Protein AF-A0A1K1SMQ4-F1 (afdb_monomer_lite)

Organism: NCBI:txid546364

Radius of gyration: 19.81 Å; chains: 1; bounding box: 35×38×70 Å

Structure (mmCIF, N/CA/C/O backbone):
data_AF-A0A1K1SMQ4-F1
#
_entry.id   AF-A0A1K1SMQ4-F1
#
loop_
_atom_site.group_PDB
_atom_site.id
_atom_site.type_symbol
_atom_site.label_atom_id
_atom_site.label_alt_id
_atom_site.label_comp_id
_atom_site.label_asym_id
_atom_site.label_entity_id
_atom_site.label_seq_id
_atom_site.pdbx_PDB_ins_code
_atom_site.Cartn_x
_atom_site.Cartn_y
_atom_site.Cartn_z
_atom_site.occupancy
_atom_site.B_iso_or_equiv
_atom_site.auth_seq_id
_atom_site.auth_comp_id
_atom_site.auth_asym_id
_atom_site.auth_atom_id
_atom_site.pdbx_PDB_model_num
ATOM 1 N N . MET A 1 1 ? 5.746 -5.784 -29.919 1.00 40.94 1 MET A N 1
ATOM 2 C CA . MET A 1 1 ? 4.750 -6.480 -29.081 1.00 40.94 1 MET A CA 1
ATOM 3 C C . MET A 1 1 ? 4.800 -5.809 -27.726 1.00 40.94 1 MET A C 1
ATOM 5 O O . MET A 1 1 ? 5.782 -5.986 -27.022 1.00 40.94 1 MET A O 1
ATOM 9 N N . THR A 1 2 ? 3.840 -4.938 -27.430 1.00 46.47 2 THR A N 1
ATOM 10 C CA . THR A 1 2 ? 3.770 -4.229 -26.148 1.00 46.47 2 THR A CA 1
ATOM 11 C C . THR A 1 2 ? 3.179 -5.205 -25.141 1.00 46.47 2 THR A C 1
ATOM 13 O O . THR A 1 2 ? 1.993 -5.513 -25.210 1.00 46.47 2 THR A O 1
ATOM 16 N N . THR A 1 3 ? 4.010 -5.793 -24.288 1.00 54.12 3 THR A N 1
ATOM 17 C CA . THR A 1 3 ? 3.539 -6.685 -23.226 1.00 54.12 3 THR A CA 1
ATOM 18 C C . THR A 1 3 ? 2.800 -5.820 -22.210 1.00 54.12 3 THR A C 1
ATOM 20 O O . THR A 1 3 ? 3.426 -5.047 -21.488 1.00 54.12 3 THR A O 1
ATOM 23 N N . SER A 1 4 ? 1.468 -5.875 -22.198 1.00 63.91 4 SER A N 1
ATOM 24 C CA . SER A 1 4 ? 0.671 -5.228 -21.156 1.00 63.91 4 SER A CA 1
ATOM 25 C C . SER A 1 4 ? 1.068 -5.824 -19.810 1.00 63.91 4 SER A C 1
ATOM 27 O O . SER A 1 4 ? 0.942 -7.029 -19.607 1.00 63.91 4 SER A O 1
ATOM 29 N N . VAL A 1 5 ? 1.595 -4.995 -18.912 1.00 69.25 5 VAL A N 1
ATOM 30 C CA . VAL A 1 5 ? 1.907 -5.422 -17.549 1.00 69.25 5 VAL A CA 1
ATOM 31 C C . VAL A 1 5 ? 0.608 -5.415 -16.752 1.00 69.25 5 VAL A C 1
ATOM 33 O O . VAL A 1 5 ? 0.008 -4.360 -16.552 1.00 69.25 5 VAL A O 1
ATOM 36 N N . GLU A 1 6 ? 0.153 -6.589 -16.324 1.00 81.56 6 GLU A N 1
ATOM 37 C CA . GLU A 1 6 ? -1.031 -6.712 -15.474 1.00 81.56 6 GLU A CA 1
ATOM 38 C C . GLU A 1 6 ? -0.664 -6.430 -14.013 1.00 81.56 6 GLU A C 1
ATOM 40 O O . GLU A 1 6 ? 0.348 -6.923 -13.518 1.00 81.56 6 GLU A O 1
ATOM 45 N N . LEU A 1 7 ? -1.475 -5.636 -13.310 1.00 82.50 7 LEU A N 1
ATOM 46 C CA . LEU A 1 7 ? -1.303 -5.362 -11.880 1.00 82.50 7 LEU A CA 1
ATOM 47 C C . LEU A 1 7 ? -2.121 -6.340 -11.034 1.00 82.50 7 LEU A C 1
ATOM 49 O O . LEU A 1 7 ? -3.179 -6.821 -11.442 1.00 82.50 7 LEU A O 1
ATOM 53 N N . CYS A 1 8 ? -1.654 -6.601 -9.818 1.00 84.38 8 CYS A N 1
ATOM 54 C CA . CYS A 1 8 ? -2.377 -7.403 -8.850 1.00 84.38 8 CYS A CA 1
ATOM 55 C C . CYS A 1 8 ? -3.615 -6.647 -8.351 1.00 84.38 8 CYS A C 1
ATOM 57 O O . CYS A 1 8 ? -3.523 -5.717 -7.562 1.00 84.38 8 CYS A O 1
ATOM 59 N N . SER A 1 9 ? -4.806 -7.086 -8.751 1.00 86.06 9 SER A N 1
ATOM 60 C CA . SER A 1 9 ? -6.093 -6.474 -8.376 1.00 86.06 9 SER A CA 1
ATOM 61 C C . SER A 1 9 ? -6.536 -6.748 -6.928 1.00 86.06 9 SER A C 1
ATOM 63 O O . SER A 1 9 ? -7.712 -6.621 -6.579 1.00 86.06 9 SER A O 1
ATOM 65 N N . ARG A 1 10 ? -5.618 -7.168 -6.049 1.00 91.75 10 ARG A N 1
ATOM 66 C CA . ARG A 1 10 ? -5.931 -7.468 -4.648 1.00 91.75 10 ARG A CA 1
ATOM 67 C C . ARG A 1 10 ? -6.090 -6.186 -3.845 1.00 91.75 10 ARG A C 1
ATOM 69 O O . ARG A 1 10 ? -5.209 -5.333 -3.824 1.00 91.75 10 ARG A O 1
ATOM 76 N N . GLN A 1 11 ? -7.198 -6.117 -3.117 1.00 93.62 11 GLN A N 1
ATOM 77 C CA . GLN A 1 11 ? -7.540 -5.008 -2.236 1.00 93.62 11 GLN A CA 1
ATOM 78 C C . GLN A 1 11 ? -7.385 -5.381 -0.766 1.00 93.62 11 GLN A C 1
ATOM 80 O O . GLN A 1 11 ? -7.578 -6.534 -0.366 1.00 93.62 11 GLN A O 1
ATOM 85 N N . VAL A 1 12 ? -7.102 -4.370 0.050 1.00 94.00 12 VAL A N 1
ATOM 86 C CA . VAL A 1 12 ? -7.130 -4.465 1.504 1.00 94.00 12 VAL A CA 1
ATOM 87 C C . VAL A 1 12 ? -7.956 -3.330 2.096 1.00 94.00 12 VAL A C 1
ATOM 89 O O . VAL A 1 12 ? -7.766 -2.158 1.777 1.00 94.00 12 VAL A O 1
ATOM 92 N N . VAL A 1 13 ? -8.884 -3.694 2.982 1.00 95.12 13 VAL A N 1
ATOM 93 C CA . VAL A 1 13 ? -9.668 -2.731 3.760 1.00 95.12 13 VAL A CA 1
ATOM 94 C C . VAL A 1 13 ? -8.926 -2.416 5.053 1.00 95.12 13 VAL A C 1
ATOM 96 O O . VAL A 1 13 ? -8.540 -3.325 5.802 1.00 95.12 13 VAL A O 1
ATOM 99 N N . LEU A 1 14 ? -8.744 -1.124 5.308 1.00 93.50 14 LEU A N 1
ATOM 100 C CA . LEU A 1 14 ? -8.160 -0.603 6.533 1.00 93.50 14 LEU A CA 1
ATOM 101 C C . LEU A 1 14 ? -9.218 -0.470 7.625 1.00 93.50 14 LEU A C 1
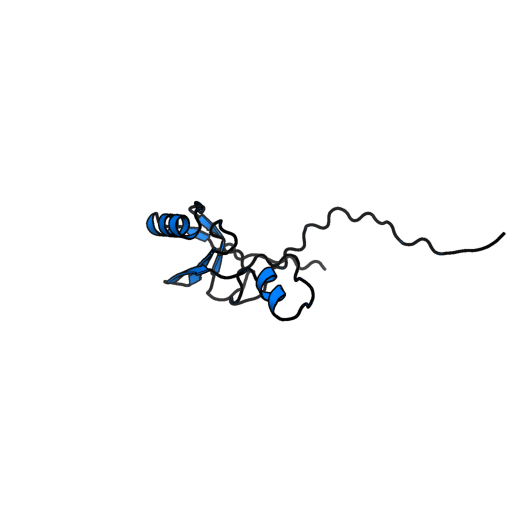ATOM 103 O O . LEU A 1 14 ? -10.240 0.201 7.458 1.00 93.50 14 LEU A O 1
ATOM 107 N N . SER A 1 15 ? -8.914 -1.020 8.793 1.00 92.94 15 SER A N 1
ATOM 108 C CA . SER A 1 15 ? -9.602 -0.675 10.034 1.00 92.94 15 SER A CA 1
ATOM 109 C C . SER A 1 15 ? -9.371 0.793 10.417 1.00 92.94 15 SER A C 1
ATOM 111 O O . SER A 1 15 ? -8.423 1.441 9.967 1.00 92.94 15 SER A O 1
ATOM 113 N N . ASP A 1 16 ? -10.204 1.322 11.317 1.00 93.88 16 ASP A N 1
ATOM 114 C CA . ASP A 1 16 ? -10.010 2.661 11.897 1.00 93.88 16 ASP A CA 1
ATOM 115 C C . ASP A 1 16 ? -8.660 2.824 12.583 1.00 93.88 16 ASP A C 1
ATOM 117 O O . ASP A 1 16 ? -8.026 3.874 12.475 1.00 93.88 16 ASP A O 1
ATOM 121 N N . ARG A 1 17 ? -8.184 1.762 13.237 1.00 92.00 17 ARG A N 1
ATOM 122 C CA . ARG A 1 17 ? -6.879 1.763 13.889 1.00 92.00 17 ARG A CA 1
ATOM 123 C C . ARG A 1 17 ? -5.741 1.865 12.875 1.00 92.00 17 ARG A C 1
ATOM 125 O O . ARG A 1 17 ? -4.814 2.636 13.100 1.00 92.00 17 ARG A O 1
ATOM 132 N N . GLU A 1 18 ? -5.805 1.118 11.775 1.00 92.19 18 GLU A N 1
ATOM 133 C CA . GLU A 1 18 ? -4.784 1.160 10.718 1.00 92.19 18 GLU A CA 1
ATOM 134 C C . GLU A 1 18 ? -4.777 2.516 10.004 1.00 92.19 18 GLU A C 1
ATOM 136 O O . GLU A 1 18 ? -3.722 3.133 9.870 1.00 92.19 18 GLU A O 1
ATOM 141 N N . ALA A 1 19 ? -5.951 3.026 9.622 1.00 91.75 19 ALA A N 1
ATOM 142 C CA . ALA A 1 19 ? -6.072 4.344 9.000 1.00 91.75 19 ALA A CA 1
ATOM 143 C C . ALA A 1 19 ? -5.579 5.467 9.934 1.00 91.75 19 ALA A C 1
ATOM 145 O O . ALA A 1 19 ? -4.899 6.397 9.495 1.00 91.75 19 ALA A O 1
ATOM 146 N N . GLY A 1 20 ? -5.878 5.366 11.234 1.00 91.44 20 GLY A N 1
ATOM 147 C CA . GLY A 1 20 ? -5.380 6.284 12.256 1.00 91.44 20 GLY A CA 1
ATOM 148 C C . GLY A 1 20 ? -3.859 6.224 12.423 1.00 91.44 20 GLY A C 1
ATOM 149 O O . GLY A 1 20 ? -3.213 7.269 12.483 1.00 91.44 20 GLY A O 1
ATOM 150 N N . ALA A 1 21 ? -3.275 5.022 12.436 1.00 89.81 21 ALA A N 1
ATOM 151 C CA . ALA A 1 21 ? -1.826 4.836 12.515 1.00 89.81 21 ALA A CA 1
ATOM 152 C C . ALA A 1 21 ? -1.106 5.430 11.295 1.00 89.81 21 ALA A C 1
ATOM 154 O O . ALA A 1 21 ? -0.125 6.156 11.452 1.00 89.81 21 ALA A O 1
ATOM 155 N N . ILE A 1 22 ? -1.635 5.194 10.091 1.00 89.69 22 ILE A N 1
ATOM 156 C CA . ILE A 1 22 ? -1.112 5.785 8.855 1.00 89.69 22 ILE A CA 1
ATOM 157 C C . ILE A 1 22 ? -1.161 7.310 8.919 1.00 89.69 22 ILE A C 1
ATOM 159 O O . ILE A 1 22 ? -0.164 7.961 8.608 1.00 89.69 22 ILE A O 1
ATOM 163 N N . ARG A 1 23 ? -2.285 7.892 9.354 1.00 90.19 23 ARG A N 1
ATOM 164 C CA . ARG A 1 23 ? -2.400 9.347 9.507 1.00 90.19 23 ARG A CA 1
ATOM 165 C C . ARG A 1 23 ? -1.385 9.898 10.500 1.00 90.19 23 ARG A C 1
ATOM 167 O O . ARG A 1 23 ? -0.777 10.926 10.222 1.00 90.19 23 ARG A O 1
ATOM 174 N N . GLY A 1 24 ? -1.189 9.215 11.626 1.00 89.00 24 GLY A N 1
ATOM 175 C CA . GLY A 1 24 ? -0.215 9.613 12.640 1.00 89.00 24 GLY A CA 1
ATOM 176 C C . GLY A 1 24 ? 1.229 9.598 12.132 1.00 89.00 24 GLY A C 1
ATOM 177 O O . GLY A 1 24 ? 2.004 10.471 12.503 1.00 89.00 24 GLY A O 1
ATOM 178 N N . LEU A 1 25 ? 1.583 8.642 11.268 1.00 86.75 25 LEU A N 1
ATOM 179 C CA . LEU A 1 25 ? 2.951 8.474 10.761 1.00 86.75 25 LEU A CA 1
ATOM 180 C C . LEU A 1 25 ? 3.251 9.297 9.503 1.00 86.75 25 LEU A C 1
ATOM 182 O O . LEU A 1 25 ? 4.351 9.823 9.360 1.00 86.75 25 LEU A O 1
ATOM 186 N N . SER A 1 26 ? 2.288 9.406 8.588 1.00 83.94 26 SER A N 1
ATOM 187 C CA . SER A 1 26 ? 2.464 10.091 7.300 1.00 83.94 26 SER A CA 1
ATOM 188 C C . SER A 1 26 ? 1.991 11.547 7.305 1.00 83.94 26 SER A C 1
ATOM 190 O O . SER A 1 26 ? 2.247 12.279 6.352 1.00 83.94 26 SER A O 1
ATOM 192 N N . GLY A 1 27 ? 1.238 11.966 8.327 1.00 84.75 27 GLY A N 1
ATOM 193 C CA . GLY A 1 27 ? 0.553 13.261 8.355 1.00 84.75 27 GLY A CA 1
ATOM 194 C C . GLY A 1 27 ? -0.610 13.375 7.362 1.00 84.75 27 GLY A C 1
ATOM 195 O O . GLY A 1 27 ? -1.257 14.420 7.299 1.00 84.75 27 GLY A O 1
ATOM 196 N N . ARG A 1 28 ? -0.908 12.317 6.593 1.00 82.38 28 ARG A N 1
ATOM 197 C CA . ARG A 1 28 ? -1.955 12.291 5.565 1.00 82.38 28 ARG A CA 1
ATOM 198 C C . ARG A 1 28 ? -2.959 11.182 5.836 1.00 82.38 28 ARG A C 1
ATOM 200 O O . ARG A 1 28 ? -2.632 10.118 6.351 1.00 82.38 28 ARG A O 1
ATOM 207 N N . ALA A 1 29 ? -4.219 11.437 5.505 1.00 84.25 29 ALA A N 1
ATOM 208 C CA . ALA A 1 29 ? -5.214 10.376 5.511 1.00 84.25 29 ALA A CA 1
ATOM 209 C C . ALA A 1 29 ? -4.955 9.437 4.324 1.00 84.25 29 ALA A C 1
ATOM 211 O O . ALA A 1 29 ? -4.775 9.914 3.208 1.00 84.25 29 ALA A O 1
ATOM 212 N N . ALA A 1 30 ? -4.964 8.129 4.576 1.00 84.94 30 ALA A N 1
ATOM 213 C CA . ALA A 1 30 ? -5.069 7.132 3.518 1.00 84.94 30 ALA A CA 1
ATOM 214 C C . ALA A 1 30 ? -6.533 6.843 3.189 1.00 84.94 30 ALA A C 1
ATOM 216 O O . ALA A 1 30 ? -7.411 6.954 4.056 1.00 84.94 30 ALA A O 1
ATOM 217 N N . ASP A 1 31 ? -6.761 6.400 1.957 1.00 87.94 31 ASP A N 1
ATOM 218 C CA . ASP A 1 31 ? -8.005 5.756 1.567 1.00 87.94 31 ASP A CA 1
ATOM 219 C C . ASP A 1 31 ? -8.278 4.519 2.425 1.00 87.94 31 ASP A C 1
ATOM 221 O O . ASP A 1 31 ? -7.371 3.843 2.913 1.00 87.94 31 ASP A O 1
ATOM 225 N N . ARG A 1 32 ? -9.564 4.219 2.631 1.00 91.25 32 ARG A N 1
ATOM 226 C CA . ARG A 1 32 ? -9.989 3.063 3.440 1.00 91.25 32 ARG A CA 1
ATOM 227 C C . ARG A 1 32 ? -9.817 1.733 2.731 1.00 91.25 32 ARG A C 1
ATOM 229 O O . ARG A 1 32 ? -9.788 0.699 3.393 1.00 91.25 32 ARG A O 1
ATOM 236 N N . VAL A 1 33 ? -9.713 1.771 1.413 1.00 93.81 33 VAL A N 1
ATOM 237 C CA . VAL A 1 33 ? -9.431 0.617 0.575 1.00 93.81 33 VAL A CA 1
ATOM 238 C C . VAL A 1 33 ? -8.148 0.937 -0.162 1.00 93.81 33 VAL A C 1
ATOM 240 O O . VAL A 1 33 ? -8.074 1.953 -0.845 1.00 93.81 33 VAL A O 1
ATOM 243 N N . LEU A 1 34 ? -7.140 0.092 0.021 1.00 91.25 34 LEU A N 1
ATOM 244 C CA . LEU A 1 34 ? -5.876 0.198 -0.688 1.00 91.25 34 LEU A CA 1
ATOM 245 C C . LEU A 1 34 ? -5.758 -0.950 -1.685 1.00 91.25 34 LEU A C 1
ATOM 247 O O . LEU A 1 34 ? -6.127 -2.088 -1.384 1.00 91.25 34 LEU A O 1
ATOM 251 N N . GLU A 1 35 ? -5.232 -0.639 -2.862 1.00 91.62 35 GLU A N 1
ATOM 252 C CA . GLU A 1 35 ? -5.033 -1.580 -3.962 1.00 91.62 35 GLU A CA 1
ATOM 253 C C . GLU A 1 35 ? -3.562 -1.961 -4.075 1.00 91.62 35 GLU A C 1
ATOM 255 O O . GLU A 1 35 ? -2.679 -1.113 -3.929 1.00 91.62 35 GLU A O 1
ATOM 260 N N . CYS A 1 36 ? -3.298 -3.248 -4.308 1.00 90.19 36 CYS A N 1
ATOM 261 C CA . CYS A 1 36 ? -1.945 -3.715 -4.554 1.00 90.19 36 CYS A CA 1
ATOM 262 C C . CYS A 1 36 ? -1.409 -3.078 -5.841 1.00 90.19 36 CYS A C 1
ATOM 264 O O . CYS A 1 36 ? -2.061 -3.112 -6.881 1.00 90.19 36 CYS A O 1
ATOM 266 N N . VAL A 1 37 ? -0.210 -2.505 -5.771 1.00 85.88 37 VAL A N 1
ATOM 267 C CA . VAL A 1 37 ? 0.434 -1.847 -6.921 1.00 85.88 37 VAL A CA 1
ATOM 268 C C . VAL A 1 37 ? 1.491 -2.719 -7.599 1.00 85.88 37 VAL A C 1
ATOM 270 O O . VAL A 1 37 ? 2.165 -2.268 -8.519 1.00 85.88 37 VAL A O 1
ATOM 273 N N . LEU A 1 38 ? 1.671 -3.953 -7.129 1.00 84.00 38 LEU A N 1
ATOM 274 C CA . LEU A 1 38 ? 2.649 -4.895 -7.668 1.00 84.00 38 LEU A CA 1
ATOM 275 C C . LEU A 1 38 ? 2.108 -5.594 -8.928 1.00 84.00 38 LEU A C 1
ATOM 277 O O . LEU A 1 38 ? 0.895 -5.706 -9.105 1.00 84.00 38 LEU A O 1
ATOM 281 N N . VAL A 1 39 ? 3.000 -6.103 -9.782 1.00 83.62 39 VAL A N 1
ATOM 282 C CA . VAL A 1 39 ? 2.636 -6.887 -10.981 1.00 83.62 39 VAL A CA 1
ATOM 283 C C . VAL A 1 39 ? 1.914 -8.171 -10.584 1.00 83.62 39 VAL A C 1
ATOM 285 O O . VAL A 1 39 ? 2.224 -8.769 -9.557 1.00 83.62 39 VAL A O 1
ATOM 288 N N . ALA A 1 40 ? 0.952 -8.610 -11.391 1.00 77.94 40 ALA A N 1
ATOM 289 C CA . ALA A 1 40 ? 0.329 -9.917 -11.245 1.00 77.94 40 ALA A CA 1
ATOM 290 C C . ALA A 1 40 ? 1.389 -11.036 -11.198 1.00 77.94 40 ALA A C 1
ATOM 292 O O . ALA A 1 40 ? 2.465 -10.915 -11.779 1.00 77.94 40 ALA A O 1
ATOM 293 N N . ASP A 1 41 ? 1.086 -12.119 -10.482 1.00 80.25 41 ASP A N 1
ATOM 294 C CA . ASP A 1 41 ? 2.045 -13.207 -10.214 1.00 80.25 41 ASP A CA 1
ATOM 295 C C . ASP A 1 41 ? 3.283 -12.768 -9.399 1.00 80.25 41 ASP A C 1
ATOM 297 O O . ASP A 1 41 ? 4.347 -13.388 -9.421 1.00 80.25 41 ASP A O 1
ATOM 301 N N . HIS A 1 42 ? 3.150 -11.683 -8.627 1.00 75.69 42 HIS A N 1
ATOM 302 C CA . HIS A 1 42 ? 4.012 -11.469 -7.473 1.00 75.69 42 HIS A CA 1
ATOM 303 C C . HIS A 1 42 ? 3.728 -12.555 -6.415 1.00 75.69 42 HIS A C 1
ATOM 305 O O . HIS A 1 42 ? 2.674 -13.194 -6.435 1.00 75.69 42 HIS A O 1
ATOM 311 N N . GLY A 1 43 ? 4.656 -12.765 -5.479 1.00 84.19 43 GLY A N 1
ATOM 312 C CA . GLY A 1 43 ? 4.527 -13.773 -4.420 1.00 84.19 43 GLY A CA 1
ATOM 313 C C . GLY A 1 43 ? 3.350 -13.528 -3.462 1.00 84.19 43 GLY A C 1
ATOM 314 O O . GLY A 1 43 ? 2.325 -12.938 -3.793 1.00 84.19 43 GLY A O 1
ATOM 315 N N . GLN A 1 44 ? 3.477 -13.960 -2.210 1.00 88.50 44 GLN A N 1
ATOM 316 C CA . GLN A 1 44 ? 2.384 -13.769 -1.239 1.00 88.50 44 GLN A CA 1
ATOM 317 C C . GLN A 1 44 ? 2.307 -12.344 -0.682 1.00 88.50 44 GLN A C 1
ATOM 319 O O . GLN A 1 44 ? 1.330 -11.986 -0.020 1.00 88.50 44 GLN A O 1
ATOM 324 N N . GLU A 1 45 ? 3.353 -11.558 -0.906 1.00 90.25 45 GLU A N 1
ATOM 325 C CA . GLU A 1 45 ? 3.430 -10.173 -0.483 1.00 90.25 45 GLU A CA 1
ATOM 326 C C . GLU A 1 45 ? 2.651 -9.258 -1.415 1.00 90.25 45 GLU A C 1
ATOM 328 O O . GLU A 1 45 ? 2.896 -9.236 -2.610 1.00 90.25 45 GLU A O 1
ATOM 333 N N . HIS A 1 46 ? 1.809 -8.409 -0.853 1.00 91.12 46 HIS A N 1
ATOM 334 C CA . HIS A 1 46 ? 1.187 -7.295 -1.545 1.00 91.12 46 HIS A CA 1
ATOM 335 C C . HIS A 1 46 ? 1.669 -5.968 -0.962 1.00 91.12 46 HIS A C 1
ATOM 337 O O . HIS A 1 46 ? 2.012 -5.896 0.224 1.00 91.12 46 HIS A O 1
ATOM 343 N N . ALA A 1 47 ? 1.625 -4.901 -1.759 1.00 90.56 47 ALA A N 1
ATOM 344 C CA . ALA A 1 47 ? 2.013 -3.578 -1.298 1.00 90.56 47 ALA A CA 1
ATOM 345 C C . ALA A 1 47 ? 1.152 -2.457 -1.880 1.00 90.56 47 ALA A C 1
ATOM 347 O O . ALA A 1 47 ? 0.744 -2.517 -3.036 1.00 90.56 47 ALA A O 1
ATOM 348 N N . ALA A 1 48 ? 0.913 -1.416 -1.082 1.00 90.06 48 ALA A N 1
ATOM 349 C CA . ALA A 1 48 ? 0.146 -0.240 -1.478 1.00 90.06 48 ALA A CA 1
ATOM 350 C C . ALA A 1 48 ? 0.692 1.033 -0.829 1.00 90.06 48 ALA A C 1
ATOM 352 O O . ALA A 1 48 ? 1.154 1.019 0.319 1.00 90.06 48 ALA A O 1
ATOM 353 N N . ARG A 1 49 ? 0.596 2.149 -1.557 1.00 86.62 49 ARG A N 1
ATOM 354 C CA . ARG A 1 49 ? 0.934 3.476 -1.032 1.00 86.62 49 ARG A CA 1
ATOM 355 C C . ARG A 1 49 ? -0.125 3.925 -0.041 1.00 86.62 49 ARG A C 1
ATOM 357 O O . ARG A 1 49 ? -1.316 3.786 -0.295 1.00 86.62 49 ARG A O 1
ATOM 364 N N . THR A 1 50 ? 0.307 4.535 1.056 1.00 85.94 50 THR A N 1
ATOM 365 C CA . THR A 1 50 ? -0.610 5.043 2.086 1.00 85.94 50 THR A CA 1
ATOM 366 C C . THR A 1 50 ? -0.805 6.565 2.018 1.00 85.94 50 THR A C 1
ATOM 368 O O . THR A 1 50 ? -1.216 7.176 2.999 1.00 85.94 50 THR A O 1
ATOM 371 N N . GLY A 1 51 ? -0.472 7.195 0.884 1.00 73.00 51 GLY A N 1
ATOM 372 C CA . GLY A 1 51 ? -0.658 8.633 0.620 1.00 73.00 51 GLY A CA 1
ATOM 373 C C . GLY A 1 51 ? 0.535 9.546 0.954 1.00 73.00 51 GLY A C 1
ATOM 374 O O . GLY A 1 51 ? 0.558 10.699 0.516 1.00 73.00 51 GLY A O 1
ATOM 375 N N . GLY A 1 52 ? 1.536 9.053 1.69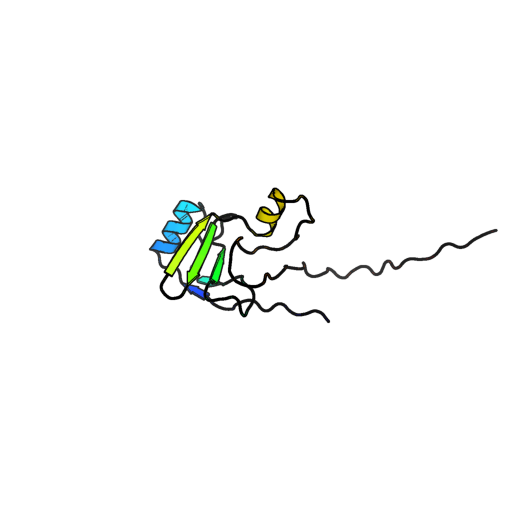3 1.00 67.62 52 GLY A N 1
ATOM 376 C CA . GLY A 1 52 ? 2.840 9.709 1.874 1.00 67.62 52 GLY A CA 1
ATOM 377 C C . GLY A 1 52 ? 3.896 9.081 0.964 1.00 67.62 52 GLY A C 1
ATOM 378 O O . GLY A 1 52 ? 3.840 7.876 0.731 1.00 67.62 52 GLY A O 1
ATOM 379 N N . ASP A 1 53 ? 4.849 9.876 0.471 1.00 66.56 53 ASP A N 1
ATOM 380 C CA . ASP A 1 53 ? 5.808 9.439 -0.560 1.00 66.56 53 ASP A CA 1
ATOM 381 C C . ASP A 1 53 ? 6.713 8.274 -0.110 1.00 66.56 53 ASP A C 1
ATOM 383 O O . ASP A 1 53 ? 7.182 7.502 -0.943 1.00 66.56 53 ASP A O 1
ATOM 387 N N . GLU A 1 54 ? 6.854 8.071 1.204 1.00 74.62 54 GLU A N 1
ATOM 388 C CA . GLU A 1 54 ? 7.773 7.092 1.797 1.00 74.62 54 GLU A CA 1
ATOM 389 C C . GLU A 1 54 ? 7.087 5.972 2.602 1.00 74.62 54 GLU A C 1
ATOM 391 O O . GLU A 1 54 ? 7.766 5.060 3.075 1.00 74.62 54 GLU A O 1
ATOM 396 N N . TRP A 1 55 ? 5.765 6.032 2.811 1.00 86.00 55 TRP A N 1
ATOM 397 C CA . TRP A 1 55 ? 5.046 5.075 3.664 1.00 86.00 55 TRP A CA 1
ATOM 398 C C . TRP A 1 55 ? 4.233 4.073 2.847 1.00 86.00 55 TRP A C 1
ATOM 400 O O . TRP A 1 55 ? 3.355 4.426 2.054 1.00 86.00 55 TRP A O 1
ATOM 410 N N . TRP A 1 56 ? 4.512 2.800 3.113 1.00 89.44 56 TRP A N 1
ATOM 411 C CA . TRP A 1 56 ? 3.952 1.668 2.397 1.00 89.44 56 TRP A CA 1
ATOM 412 C C . TRP A 1 56 ? 3.290 0.690 3.351 1.00 89.44 56 TRP A C 1
ATOM 414 O O . TRP A 1 56 ? 3.870 0.293 4.364 1.00 89.44 56 TRP A O 1
ATOM 424 N N . LEU A 1 57 ? 2.084 0.256 2.996 1.00 91.94 57 LEU A N 1
ATOM 425 C CA . LEU A 1 57 ? 1.466 -0.897 3.624 1.00 91.94 57 LEU A CA 1
ATOM 426 C C . LEU A 1 57 ? 1.887 -2.142 2.852 1.00 91.94 57 LEU A C 1
ATOM 428 O O . LEU A 1 57 ? 1.532 -2.280 1.684 1.00 91.94 57 LEU A O 1
ATOM 432 N N . ARG A 1 58 ? 2.594 -3.053 3.521 1.00 91.38 58 ARG A N 1
ATOM 433 C CA . ARG A 1 58 ? 2.897 -4.399 3.025 1.00 91.38 58 ARG A CA 1
ATOM 434 C C . ARG A 1 58 ? 2.017 -5.411 3.738 1.00 91.38 58 ARG A C 1
ATOM 436 O O . ARG A 1 58 ? 1.840 -5.326 4.959 1.00 91.38 58 ARG A O 1
ATOM 443 N N . TRP A 1 59 ? 1.457 -6.367 3.009 1.00 93.19 59 TRP A N 1
ATOM 444 C CA . TRP A 1 59 ? 0.639 -7.413 3.614 1.00 93.19 59 TRP A CA 1
ATOM 445 C C . TRP A 1 59 ? 0.839 -8.791 2.997 1.00 93.19 59 TRP A C 1
ATOM 447 O O . TRP A 1 59 ? 1.102 -8.937 1.812 1.00 93.19 59 TRP A O 1
ATOM 457 N N . TRP A 1 60 ? 0.658 -9.796 3.848 1.00 93.44 60 TRP A N 1
ATOM 458 C CA . TRP A 1 60 ? 0.694 -11.228 3.567 1.00 93.44 60 TRP A CA 1
ATOM 459 C C . TRP A 1 60 ? -0.565 -11.875 4.160 1.00 93.44 60 TRP A C 1
ATOM 461 O O . TRP A 1 60 ? -1.275 -11.239 4.956 1.00 93.44 60 TRP A O 1
ATOM 471 N N . PRO A 1 61 ? -0.837 -13.158 3.875 1.00 89.50 61 PRO A N 1
ATOM 472 C CA . PRO A 1 61 ? -1.824 -13.919 4.631 1.00 89.50 61 PRO A CA 1
ATOM 473 C C . PRO A 1 61 ? -1.572 -13.824 6.149 1.00 89.50 61 PRO A C 1
ATOM 475 O O . PRO A 1 61 ? -0.540 -14.252 6.657 1.00 89.50 61 PRO A O 1
ATOM 478 N N . GLY A 1 62 ? -2.511 -13.215 6.881 1.00 91.12 62 GLY A N 1
ATOM 479 C CA . GLY A 1 62 ? -2.465 -13.095 8.345 1.00 91.12 62 GLY A CA 1
ATOM 480 C C . GLY A 1 62 ? -1.515 -12.033 8.919 1.00 91.12 62 GLY A C 1
ATOM 481 O O . GLY A 1 62 ? -1.457 -11.889 10.139 1.00 91.12 62 GLY A O 1
ATOM 482 N N . ARG A 1 63 ? -0.794 -11.263 8.091 1.00 92.19 63 ARG A N 1
ATOM 483 C CA . ARG A 1 63 ? 0.169 -10.253 8.566 1.00 92.19 63 ARG A CA 1
ATOM 484 C C . ARG A 1 63 ? 0.113 -8.976 7.741 1.00 92.19 63 ARG A C 1
ATOM 486 O O . ARG A 1 63 ? 0.029 -9.016 6.520 1.00 92.19 63 ARG A O 1
ATOM 493 N N . ARG A 1 64 ? 0.233 -7.834 8.415 1.00 92.62 64 ARG A N 1
ATOM 494 C CA . ARG A 1 64 ? 0.340 -6.509 7.794 1.00 92.62 64 ARG A CA 1
ATOM 495 C C . ARG A 1 64 ? 1.417 -5.705 8.497 1.00 92.62 64 ARG A C 1
ATOM 497 O O . ARG A 1 64 ? 1.552 -5.797 9.717 1.00 92.62 64 ARG A O 1
ATOM 504 N N . VAL A 1 65 ? 2.185 -4.943 7.735 1.00 91.62 65 VAL A N 1
ATOM 505 C CA . VAL A 1 65 ? 3.254 -4.090 8.247 1.00 91.62 65 VAL A CA 1
ATOM 506 C C . VAL A 1 65 ? 3.202 -2.763 7.511 1.00 91.62 65 VAL A C 1
ATOM 508 O O . VAL A 1 65 ? 3.196 -2.721 6.285 1.00 91.62 65 VAL A O 1
ATOM 511 N N . LEU A 1 66 ? 3.179 -1.678 8.275 1.00 89.69 66 LEU A N 1
ATOM 512 C CA . LEU A 1 66 ? 3.403 -0.339 7.755 1.00 89.69 66 LEU A CA 1
ATOM 513 C C . LEU A 1 66 ? 4.897 -0.045 7.863 1.00 89.69 66 LEU A C 1
ATOM 515 O O . LEU A 1 66 ? 5.459 -0.118 8.957 1.00 89.69 66 LEU A O 1
ATOM 519 N N . GLN A 1 67 ? 5.542 0.246 6.741 1.00 87.00 67 GLN A N 1
ATOM 520 C CA . GLN A 1 67 ? 6.987 0.413 6.681 1.00 87.00 67 GLN A CA 1
ATOM 521 C C . GLN A 1 67 ? 7.346 1.667 5.891 1.00 87.00 67 GLN A C 1
ATOM 523 O O . GLN A 1 67 ? 6.716 1.979 4.879 1.00 87.00 67 GLN A O 1
ATOM 528 N N . ARG A 1 68 ? 8.375 2.376 6.363 1.00 85.25 68 ARG A N 1
ATOM 529 C CA . ARG A 1 68 ? 9.008 3.446 5.599 1.00 85.25 68 ARG A CA 1
ATOM 530 C C . ARG A 1 68 ? 10.048 2.819 4.679 1.00 85.25 68 ARG A C 1
ATOM 532 O O . ARG A 1 68 ? 11.038 2.281 5.173 1.00 85.25 68 ARG A O 1
ATOM 539 N N . ILE A 1 69 ? 9.789 2.821 3.378 1.00 76.62 69 ILE A N 1
ATOM 540 C CA . ILE A 1 69 ? 10.682 2.247 2.365 1.00 76.62 69 ILE A CA 1
ATOM 541 C C . ILE A 1 69 ? 10.694 3.199 1.166 1.00 76.62 69 ILE A C 1
ATOM 543 O O . ILE A 1 69 ? 9.611 3.617 0.746 1.00 76.62 69 ILE A O 1
ATOM 547 N N . PRO A 1 70 ? 11.871 3.539 0.608 1.00 71.44 70 PRO A N 1
ATOM 548 C CA . PRO A 1 70 ? 11.932 4.298 -0.635 1.00 71.44 70 PRO A CA 1
ATOM 549 C C . PRO A 1 70 ? 11.257 3.525 -1.770 1.00 71.44 70 PRO A C 1
ATOM 551 O O . PRO A 1 70 ? 11.193 2.290 -1.760 1.00 71.44 70 PRO A O 1
ATOM 554 N N . SER A 1 71 ? 10.769 4.240 -2.779 1.00 71.44 71 SER A N 1
ATOM 555 C CA . SER A 1 71 ? 10.381 3.576 -4.023 1.00 71.44 71 SER A CA 1
ATOM 556 C C . SER A 1 71 ? 11.613 3.002 -4.736 1.00 71.44 71 SER A C 1
ATOM 558 O O . SER A 1 71 ? 12.734 3.474 -4.546 1.00 71.44 71 SER A O 1
ATOM 560 N N . CYS A 1 72 ? 11.436 1.983 -5.579 1.00 68.62 72 CYS A N 1
ATOM 561 C CA . CYS A 1 72 ? 12.529 1.401 -6.365 1.00 68.62 72 CYS A CA 1
ATOM 562 C C . CYS A 1 72 ? 13.254 2.453 -7.224 1.00 68.62 72 CYS A C 1
ATOM 564 O O . CYS A 1 72 ? 14.473 2.382 -7.369 1.00 68.62 72 CYS A O 1
ATOM 566 N N . GLY A 1 73 ? 12.524 3.438 -7.765 1.00 61.56 73 GLY A N 1
ATOM 567 C CA . GLY A 1 73 ? 13.118 4.550 -8.513 1.00 61.56 73 GLY A CA 1
ATOM 568 C C . GLY A 1 73 ? 14.035 5.440 -7.666 1.00 61.56 73 GLY A C 1
ATOM 569 O O . GLY A 1 73 ? 15.008 5.981 -8.185 1.00 61.56 73 GLY A O 1
ATOM 570 N N . GLU A 1 74 ? 13.762 5.555 -6.366 1.00 59.31 74 GLU A N 1
ATOM 571 C CA . GLU A 1 74 ? 14.601 6.288 -5.412 1.00 59.31 74 GLU A CA 1
ATOM 572 C C . GLU A 1 74 ? 15.772 5.433 -4.911 1.00 59.31 74 GLU A C 1
ATOM 574 O O . GLU A 1 74 ? 16.897 5.916 -4.858 1.00 59.31 74 GLU A O 1
ATOM 579 N N . ALA A 1 75 ? 15.544 4.149 -4.610 1.00 57.22 75 ALA A N 1
ATOM 580 C CA . ALA A 1 75 ? 16.584 3.236 -4.129 1.00 57.22 75 ALA A CA 1
ATOM 581 C C . ALA A 1 75 ? 17.700 3.000 -5.166 1.00 57.22 75 ALA A C 1
ATOM 583 O O . ALA A 1 75 ? 18.871 2.909 -4.810 1.00 57.22 75 ALA A O 1
ATOM 584 N N . ALA A 1 76 ? 17.357 2.954 -6.459 1.00 54.03 76 ALA A N 1
ATOM 585 C CA . ALA A 1 76 ? 18.337 2.819 -7.539 1.00 54.03 76 ALA A CA 1
ATOM 586 C C . ALA A 1 76 ? 19.216 4.073 -7.731 1.00 54.03 76 ALA A C 1
ATOM 588 O O . ALA A 1 76 ? 20.289 3.986 -8.330 1.00 54.03 76 ALA A O 1
ATOM 589 N N . ALA A 1 77 ? 18.785 5.237 -7.230 1.00 50.28 77 ALA A N 1
ATOM 590 C CA . ALA A 1 77 ? 19.527 6.485 -7.382 1.00 50.28 77 ALA A CA 1
ATOM 591 C C . ALA A 1 77 ? 20.783 6.553 -6.491 1.00 50.28 77 ALA A C 1
ATOM 593 O O . ALA A 1 77 ? 21.735 7.235 -6.868 1.00 50.28 77 ALA A O 1
ATOM 594 N N . ASP A 1 78 ? 20.809 5.832 -5.363 1.00 53.31 78 ASP A N 1
ATOM 595 C CA . ASP A 1 78 ? 21.916 5.879 -4.392 1.00 53.31 78 ASP A CA 1
ATOM 596 C C . ASP A 1 78 ? 23.079 4.925 -4.732 1.00 53.31 78 ASP A C 1
ATOM 598 O O . ASP A 1 78 ? 24.225 5.198 -4.379 1.00 53.31 78 ASP A O 1
ATOM 602 N N . GLU A 1 79 ? 22.829 3.813 -5.437 1.00 48.25 79 GLU A N 1
ATOM 603 C CA . GLU A 1 79 ? 23.809 2.713 -5.501 1.00 48.25 79 GLU A CA 1
ATOM 604 C C . GLU A 1 79 ? 24.668 2.648 -6.772 1.00 48.25 79 GLU A C 1
ATOM 606 O O . GLU A 1 79 ? 25.664 1.921 -6.785 1.00 48.25 79 GLU A O 1
ATOM 611 N N . THR A 1 80 ? 24.345 3.335 -7.877 1.00 43.12 80 THR A N 1
ATOM 612 C CA . THR A 1 80 ? 25.169 3.149 -9.101 1.00 43.12 80 THR A CA 1
ATOM 613 C C . THR A 1 80 ? 25.243 4.324 -10.074 1.00 43.12 80 THR A C 1
ATOM 615 O O . THR A 1 80 ? 26.006 4.246 -11.033 1.00 43.12 80 THR A O 1
ATOM 618 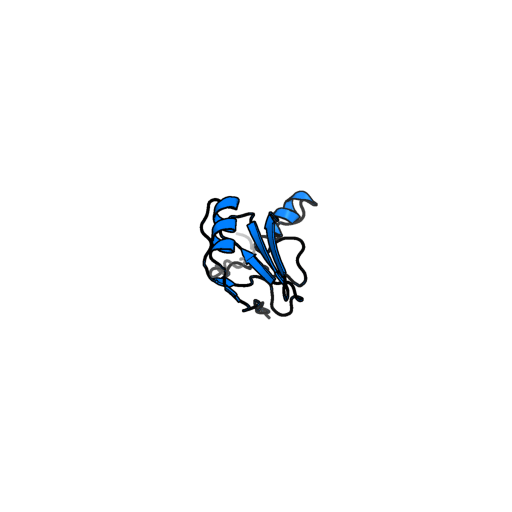N N . GLY A 1 81 ? 24.472 5.407 -9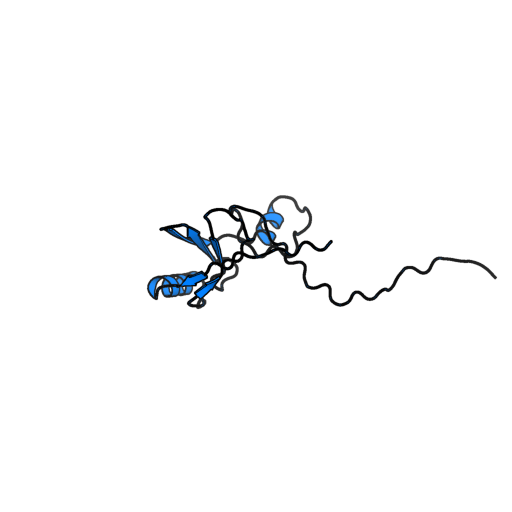.921 1.00 41.03 81 GLY A N 1
ATOM 619 C CA . GLY A 1 81 ? 24.374 6.421 -10.991 1.00 41.03 81 GLY A CA 1
ATOM 620 C C . GLY A 1 81 ? 23.972 5.830 -12.360 1.00 41.03 81 GLY A C 1
ATOM 621 O O . GLY A 1 81 ? 24.098 6.488 -13.392 1.00 41.03 81 GLY A O 1
ATOM 622 N N . ALA A 1 82 ? 23.508 4.576 -12.373 1.00 39.06 82 ALA A N 1
ATOM 623 C CA . ALA A 1 82 ? 23.045 3.855 -13.537 1.00 39.06 82 ALA A CA 1
ATOM 624 C C . ALA A 1 82 ? 21.580 4.224 -13.724 1.00 39.06 82 ALA A C 1
ATOM 626 O O . ALA A 1 82 ? 20.810 4.139 -12.771 1.00 39.06 82 ALA A O 1
ATOM 627 N N . ALA A 1 83 ? 21.274 4.701 -14.934 1.00 39.81 83 ALA A N 1
ATOM 628 C CA . ALA A 1 83 ? 19.971 5.074 -15.471 1.00 39.81 83 ALA A CA 1
ATOM 629 C C . ALA A 1 83 ? 18.820 4.943 -14.471 1.00 39.81 83 ALA A C 1
ATOM 631 O O . ALA A 1 83 ? 18.410 3.826 -14.149 1.00 39.81 83 ALA A O 1
ATOM 632 N N . ARG A 1 84 ? 18.275 6.093 -14.038 1.00 43.06 84 ARG A N 1
ATOM 633 C CA . ARG A 1 84 ? 16.932 6.163 -13.460 1.00 43.06 84 ARG A CA 1
ATOM 634 C C . ARG A 1 84 ? 16.072 5.126 -14.173 1.00 43.06 84 ARG A C 1
ATOM 636 O O . ARG A 1 84 ? 15.832 5.243 -15.374 1.00 43.06 84 ARG A O 1
ATOM 643 N N . ALA A 1 85 ? 15.593 4.124 -13.447 1.00 45.31 85 ALA A N 1
ATOM 644 C CA . ALA A 1 85 ? 14.367 3.472 -13.857 1.00 45.31 85 ALA A CA 1
ATOM 645 C C . ALA A 1 85 ? 13.261 4.514 -13.630 1.00 45.31 85 ALA A C 1
ATOM 647 O O . ALA A 1 85 ? 12.528 4.448 -12.643 1.00 45.31 85 ALA A O 1
ATOM 648 N N . ASP A 1 86 ? 13.243 5.551 -14.479 1.00 45.94 86 ASP A N 1
ATOM 649 C CA . ASP A 1 86 ? 12.220 6.583 -14.522 1.00 45.94 86 ASP A CA 1
ATOM 650 C C . ASP A 1 86 ? 10.885 5.836 -14.599 1.00 45.94 86 ASP A C 1
ATOM 652 O O . ASP A 1 86 ? 10.592 5.161 -15.584 1.00 45.94 86 ASP A O 1
ATOM 656 N N . GLY A 1 87 ? 10.116 5.873 -13.509 1.00 53.38 87 GLY A N 1
ATOM 657 C CA . GLY A 1 87 ? 8.759 5.330 -13.480 1.00 53.38 87 GLY A CA 1
ATOM 658 C C . GLY A 1 87 ? 8.513 4.066 -12.651 1.00 53.38 87 GLY A C 1
ATOM 659 O O . GLY A 1 87 ? 7.370 3.609 -12.640 1.00 53.38 87 GLY A O 1
ATOM 660 N N . CYS A 1 88 ? 9.481 3.495 -11.915 1.00 64.75 88 CYS A N 1
ATOM 661 C CA . CYS A 1 88 ? 9.124 2.445 -10.944 1.00 64.75 88 CYS A CA 1
ATOM 662 C C . CYS A 1 88 ? 8.601 3.055 -9.634 1.00 64.75 88 CYS A C 1
ATOM 664 O O . CYS A 1 88 ? 9.369 3.410 -8.739 1.00 64.75 88 CYS A O 1
ATOM 666 N N . GLY A 1 89 ? 7.274 3.161 -9.529 1.00 68.31 89 GLY A N 1
ATOM 667 C CA . GLY A 1 89 ? 6.577 3.683 -8.351 1.00 68.31 89 GLY A CA 1
ATOM 668 C C . GLY A 1 89 ? 6.357 2.676 -7.215 1.00 68.31 89 GLY A C 1
ATOM 669 O O . GLY A 1 89 ? 5.667 3.034 -6.268 1.00 68.31 89 GLY A O 1
ATOM 670 N N . CYS A 1 90 ? 6.886 1.448 -7.306 1.00 73.50 90 CYS A N 1
ATOM 671 C CA . CYS A 1 90 ? 6.723 0.361 -6.320 1.00 73.50 90 CYS A CA 1
ATOM 672 C C . CYS A 1 90 ? 7.715 0.480 -5.137 1.00 73.50 90 CYS A C 1
ATOM 674 O O . CYS A 1 90 ? 8.753 1.124 -5.300 1.00 73.50 90 CYS A O 1
ATOM 676 N N . PRO A 1 91 ? 7.438 -0.116 -3.956 1.00 75.25 91 PRO A N 1
ATOM 677 C CA . PRO A 1 91 ? 8.341 -0.044 -2.800 1.00 75.25 91 PRO A CA 1
ATOM 678 C C . PRO A 1 91 ? 9.584 -0.901 -3.010 1.00 75.25 91 PRO A C 1
ATOM 680 O O . PRO A 1 91 ? 9.452 -2.025 -3.453 1.00 75.25 91 PRO A O 1
ATOM 683 N N . ALA A 1 92 ? 10.779 -0.461 -2.627 1.00 72.56 92 ALA A N 1
ATOM 684 C CA . ALA A 1 92 ? 11.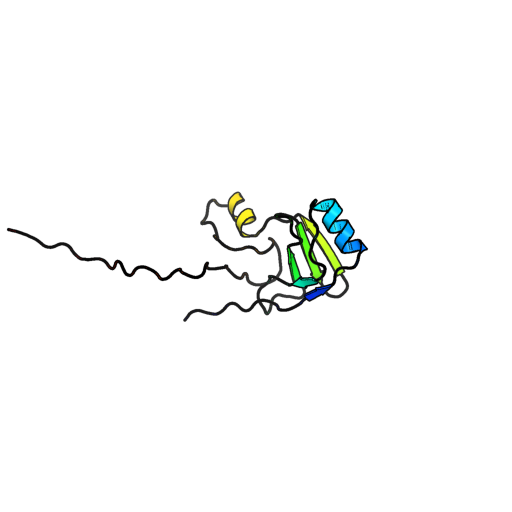966 -1.311 -2.748 1.00 72.56 92 ALA A CA 1
ATOM 685 C C . ALA A 1 92 ? 11.878 -2.614 -1.914 1.00 72.56 92 ALA A C 1
ATOM 687 O O . ALA A 1 92 ? 11.241 -2.665 -0.861 1.00 72.56 92 ALA A O 1
ATOM 688 N N . GLY A 1 93 ? 12.563 -3.675 -2.362 1.00 70.50 93 GLY A N 1
ATOM 689 C CA . GLY A 1 93 ? 12.733 -4.913 -1.584 1.00 70.50 93 GLY A CA 1
ATOM 690 C C . GLY A 1 93 ? 11.472 -5.778 -1.426 1.00 70.50 93 GLY A C 1
ATOM 691 O O . GLY A 1 93 ? 11.315 -6.431 -0.387 1.00 70.50 93 GLY A O 1
ATOM 692 N N . HIS A 1 94 ? 10.577 -5.760 -2.419 1.00 67.12 94 HIS A N 1
ATOM 693 C CA . HIS A 1 94 ? 9.402 -6.635 -2.495 1.00 67.12 94 HIS A CA 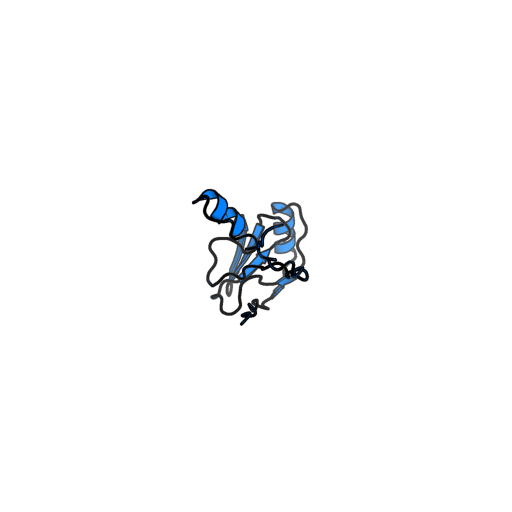1
ATOM 694 C C . HIS A 1 94 ? 9.664 -7.893 -3.340 1.00 67.12 94 HIS A C 1
ATOM 696 O O . HIS A 1 94 ? 10.598 -7.942 -4.140 1.00 67.12 94 HIS A O 1
ATOM 702 N N . GLU A 1 95 ? 8.829 -8.921 -3.171 1.00 64.38 95 GLU A N 1
ATOM 703 C CA . GLU A 1 95 ? 8.864 -10.127 -4.008 1.00 64.38 95 GLU A CA 1
ATOM 704 C C . GLU A 1 95 ? 8.227 -9.864 -5.387 1.00 64.38 95 GLU A C 1
ATOM 706 O O . GLU A 1 95 ? 7.158 -9.258 -5.469 1.00 64.38 95 GLU A O 1
ATOM 711 N N . GLY A 1 96 ? 8.825 -10.377 -6.468 1.00 60.66 96 GLY A N 1
ATOM 712 C CA . GLY A 1 96 ? 8.230 -10.376 -7.815 1.00 60.66 96 GLY A CA 1
ATOM 713 C C . GLY A 1 96 ? 8.730 -9.281 -8.766 1.00 60.66 96 GLY A C 1
ATOM 714 O O . GLY A 1 96 ? 9.587 -8.470 -8.429 1.00 60.66 96 GLY A O 1
ATOM 715 N N . GLY A 1 97 ? 8.218 -9.304 -10.001 1.00 56.69 97 GLY A N 1
ATOM 716 C CA . GLY A 1 97 ? 8.581 -8.354 -11.058 1.00 56.69 97 GLY A CA 1
ATOM 717 C C . GLY A 1 97 ? 7.975 -6.959 -10.862 1.00 56.69 97 GLY A C 1
ATOM 718 O O . GLY A 1 97 ? 6.961 -6.794 -10.184 1.00 56.69 97 GLY A O 1
ATOM 719 N N . HIS A 1 98 ? 8.597 -5.945 -11.471 1.00 61.66 98 HIS A N 1
ATOM 720 C CA . HIS A 1 98 ? 8.145 -4.551 -11.414 1.00 61.66 98 HIS A CA 1
ATOM 721 C C . HIS A 1 98 ? 7.354 -4.174 -12.670 1.00 61.66 98 HIS A C 1
ATOM 723 O O . HIS A 1 98 ? 7.764 -4.493 -13.787 1.00 61.66 98 HIS A O 1
ATOM 729 N N . ALA A 1 99 ? 6.269 -3.415 -12.499 1.00 56.72 99 ALA A N 1
ATOM 730 C CA . ALA A 1 99 ? 5.692 -2.652 -13.592 1.00 56.72 99 ALA A CA 1
ATOM 731 C C . ALA A 1 99 ? 6.504 -1.366 -13.698 1.00 56.72 99 ALA A C 1
ATOM 733 O O . ALA A 1 99 ? 6.405 -0.487 -12.840 1.00 56.72 99 ALA A O 1
ATOM 734 N N . PHE A 1 100 ? 7.323 -1.246 -14.737 1.00 55.75 100 PHE A N 1
ATOM 735 C CA . PHE A 1 100 ? 7.792 0.069 -15.144 1.00 55.75 100 PHE A CA 1
ATOM 736 C C . PHE A 1 100 ? 6.558 0.794 -15.677 1.00 55.75 100 PHE A C 1
ATOM 738 O O . PHE A 1 100 ? 5.979 0.359 -16.673 1.00 55.75 100 PHE A O 1
ATOM 745 N N . ALA A 1 101 ? 6.106 1.851 -14.999 1.00 48.31 101 ALA A N 1
ATOM 746 C CA . ALA A 1 101 ? 5.140 2.741 -15.612 1.00 48.31 101 ALA A CA 1
ATOM 747 C C . ALA A 1 101 ? 5.872 3.438 -16.760 1.00 48.31 101 ALA A C 1
ATOM 749 O O . ALA A 1 101 ? 6.509 4.469 -16.563 1.00 48.31 101 ALA A O 1
ATOM 750 N N . SER A 1 102 ? 5.825 2.865 -17.963 1.00 37.25 102 SER A N 1
ATOM 751 C CA . SER A 1 102 ? 6.023 3.684 -19.148 1.00 37.25 102 SER A CA 1
ATOM 752 C C . SER A 1 102 ? 4.923 4.747 -19.087 1.00 37.25 102 SER A C 1
ATOM 754 O O . SER A 1 102 ? 3.747 4.369 -19.009 1.00 37.25 102 SER A O 1
ATOM 756 N N . PRO A 1 103 ? 5.241 6.055 -19.060 1.00 35.50 103 PRO A N 1
ATOM 757 C CA . PRO A 1 103 ? 4.205 7.048 -19.302 1.00 35.50 103 PRO A CA 1
ATOM 758 C C . PRO A 1 103 ? 3.525 6.677 -20.629 1.00 35.50 103 PRO A C 1
ATOM 760 O O . PRO A 1 103 ? 4.212 6.154 -21.513 1.00 35.50 103 PRO A O 1
ATOM 763 N N . PRO A 1 104 ? 2.203 6.883 -20.791 1.00 38.34 104 PRO A N 1
ATOM 764 C CA . PRO A 1 104 ? 1.609 6.751 -22.111 1.00 38.34 104 PRO A CA 1
ATOM 765 C C . PRO A 1 104 ? 2.437 7.642 -23.029 1.00 38.34 104 PRO A C 1
ATOM 767 O O . PRO A 1 104 ? 2.560 8.840 -22.762 1.00 38.34 104 PRO A O 1
ATOM 770 N N . GLU A 1 105 ? 3.082 7.045 -24.032 1.00 39.09 105 GLU A N 1
ATOM 771 C CA . GLU A 1 105 ? 3.744 7.802 -25.078 1.00 39.09 105 GLU A CA 1
ATOM 772 C C . GLU A 1 105 ? 2.659 8.721 -25.639 1.00 39.09 105 GLU A C 1
ATOM 774 O O . GLU A 1 105 ? 1.738 8.279 -26.330 1.00 39.09 105 GLU A O 1
ATOM 779 N N . GLY A 1 106 ? 2.702 10.002 -25.251 1.00 39.69 106 GLY A N 1
ATOM 780 C CA . GLY A 1 106 ? 1.969 11.034 -25.962 1.00 39.69 106 GLY A CA 1
ATOM 781 C C . GLY A 1 106 ? 2.310 10.857 -27.438 1.00 39.69 106 GLY A C 1
ATOM 782 O O . GLY A 1 106 ? 3.444 10.464 -27.723 1.00 39.69 106 GLY A O 1
ATOM 783 N N . PRO A 1 107 ? 1.347 11.044 -28.357 1.00 42.09 107 PRO A N 1
ATOM 784 C CA . PRO A 1 107 ? 1.527 10.692 -29.759 1.00 42.09 107 PRO A CA 1
ATOM 785 C C . PRO A 1 107 ? 2.853 11.269 -30.244 1.00 42.09 107 PRO A C 1
ATOM 787 O O . PRO A 1 107 ? 3.015 12.485 -30.309 1.00 42.09 107 PRO A O 1
ATOM 790 N N . GLY A 1 108 ? 3.819 10.379 -30.473 1.00 39.25 108 GLY A N 1
ATOM 791 C CA . GLY A 1 108 ? 5.145 10.762 -30.906 1.00 39.25 108 GLY A CA 1
ATOM 792 C C . GLY A 1 108 ? 4.996 11.478 -32.232 1.00 39.25 108 GLY A C 1
ATOM 793 O O . GLY A 1 108 ? 4.513 10.887 -33.197 1.00 39.25 108 GLY A O 1
ATOM 794 N N . ASP A 1 109 ? 5.379 12.750 -32.270 1.00 46.56 109 ASP A N 1
ATOM 795 C CA . ASP A 1 109 ? 5.636 13.456 -33.515 1.00 46.56 109 ASP A CA 1
ATOM 796 C C . ASP A 1 109 ? 6.579 12.591 -34.368 1.00 46.56 109 ASP A C 1
ATOM 798 O O . ASP A 1 109 ? 7.721 12.349 -33.957 1.00 46.56 109 ASP A O 1
ATOM 802 N N . PRO A 1 110 ? 6.170 12.116 -35.559 1.00 42.81 110 PRO A N 1
ATOM 803 C CA . PRO A 1 110 ? 7.089 11.457 -36.465 1.00 42.81 110 PRO A CA 1
ATOM 804 C C . PRO A 1 110 ? 7.900 12.529 -37.200 1.00 42.81 110 PRO A C 1
ATOM 806 O O . PRO A 1 110 ? 7.779 12.703 -38.411 1.00 42.81 110 PRO A O 1
ATOM 809 N N . ALA A 1 111 ? 8.770 13.244 -36.488 1.00 40.78 111 ALA A N 1
ATOM 810 C CA . ALA A 1 111 ? 9.861 13.976 -37.122 1.00 40.78 111 ALA A CA 1
ATOM 811 C C . ALA A 1 111 ? 10.987 12.980 -37.441 1.00 40.78 111 ALA A C 1
ATOM 813 O O . ALA A 1 111 ? 12.033 12.936 -36.794 1.00 40.78 111 ALA A O 1
ATOM 814 N N . GLY A 1 112 ? 10.723 12.119 -38.427 1.00 37.22 112 GLY A N 1
ATOM 815 C CA . GLY A 1 112 ? 11.729 11.250 -39.023 1.00 37.22 112 GLY A CA 1
ATOM 816 C C . GLY A 1 112 ? 12.858 12.053 -39.695 1.00 37.22 112 GLY A C 1
ATOM 817 O O . GLY A 1 112 ? 12.677 13.219 -40.053 1.00 37.22 112 GLY A O 1
ATOM 818 N N . PRO A 1 113 ? 14.040 11.442 -39.876 1.00 44.38 113 PRO A N 1
ATOM 819 C CA . PRO A 1 113 ? 15.242 12.122 -40.342 1.00 44.38 113 PRO A CA 1
ATOM 820 C C . PRO A 1 113 ? 15.195 12.379 -41.854 1.00 44.38 113 PRO A C 1
ATOM 822 O O . PRO A 1 113 ? 15.097 11.437 -42.638 1.00 44.38 113 PRO A O 1
ATOM 825 N N . SER A 1 114 ? 15.360 13.635 -42.280 1.00 43.38 114 SER A N 1
ATOM 826 C CA . SER A 1 114 ? 15.641 13.953 -43.687 1.00 43.38 114 SER A CA 1
ATOM 827 C C . SER A 1 114 ? 17.124 14.272 -43.880 1.00 43.38 114 SER A C 1
ATOM 829 O O . SER A 1 114 ? 17.629 15.338 -43.539 1.00 43.38 114 SER A O 1
ATOM 831 N N . VAL A 1 115 ? 17.802 13.240 -44.369 1.00 43.28 115 VAL A N 1
ATOM 832 C CA . VAL A 1 115 ? 19.059 13.167 -45.124 1.00 43.28 115 VAL A CA 1
ATOM 833 C C . VAL A 1 115 ? 19.636 14.470 -45.715 1.00 43.28 115 VAL A C 1
ATOM 835 O O . VAL A 1 115 ? 18.944 15.306 -46.288 1.00 43.28 115 VAL A O 1
ATOM 838 N N . ARG A 1 116 ? 20.973 14.570 -45.663 1.00 50.31 116 ARG A N 1
ATOM 839 C CA . ARG A 1 116 ? 21.803 15.512 -46.436 1.00 50.31 116 ARG A CA 1
ATOM 840 C C . ARG A 1 116 ? 21.808 15.176 -47.939 1.00 50.31 116 ARG A C 1
ATOM 842 O O . ARG A 1 116 ? 22.082 14.036 -48.294 1.00 50.31 116 ARG A O 1
ATOM 849 N N . ALA A 1 117 ? 21.693 16.200 -48.783 1.00 42.12 117 ALA A N 1
ATOM 850 C CA . ALA A 1 117 ? 22.305 16.366 -50.117 1.00 42.12 117 ALA A CA 1
ATOM 851 C C . ALA A 1 117 ? 22.202 17.880 -50.430 1.00 42.12 117 ALA A C 1
ATOM 853 O O . ALA A 1 117 ? 21.169 18.464 -50.137 1.00 42.12 117 ALA A O 1
ATOM 854 N N . GLY A 1 118 ? 23.207 18.655 -50.846 1.00 38.66 118 GLY A N 1
ATOM 855 C CA . GLY A 1 118 ? 24.203 18.439 -51.891 1.00 38.66 118 GLY A CA 1
ATOM 856 C C . GLY A 1 118 ? 23.950 19.477 -53.003 1.00 38.66 118 GLY A C 1
ATOM 857 O O . GLY A 1 118 ? 22.916 19.384 -53.639 1.00 38.66 118 GLY A O 1
ATOM 858 N N . GLY A 1 119 ? 24.868 20.447 -53.161 1.00 39.69 119 GLY A N 1
ATOM 859 C CA . GLY A 1 119 ? 25.149 21.324 -54.325 1.00 39.69 119 GLY A CA 1
ATOM 860 C C . GLY A 1 119 ? 24.013 21.907 -55.188 1.00 39.69 119 GLY A C 1
ATOM 861 O O . GLY A 1 119 ? 23.265 21.162 -55.806 1.00 39.69 119 GLY A O 1
ATOM 862 N N . VAL A 1 120 ? 23.992 23.235 -55.364 1.00 47.91 120 VAL A N 1
ATOM 863 C CA . VAL A 1 120 ? 24.720 23.975 -56.427 1.00 47.91 120 VAL A CA 1
ATOM 864 C C . VAL A 1 120 ? 25.026 25.394 -55.958 1.00 47.91 120 VAL A C 1
ATOM 866 O O . VAL A 1 120 ? 24.245 25.909 -55.129 1.00 47.91 120 VAL A O 1
#

Foldseek 3Di:
DPPPFAFQADKDFDDPVRQVVLCVVQVDGFDRIFGFGFTPPFDQWGWGDRPHQQWIWIDGVVDIDIDGFHFPQVVVVPPDVPDRLPAQSHGPPGGDDTDRPPPPPDPDDPPDDDDDDDDD

Secondary structure (DSSP, 8-state):
------B---EEEPPHHHHHHHHHHHSSPPPSEEE--SBTT--S-EEEE-SSTTEEEEEETTEEEEEE--BHHHHHHHH------TT--SBTT-SS-----PPP----------------

Sequence (120 aa):
MTTSVELCSRQVVLSDREAGAIRGLSGRAADRVLECVLVADHGQEHAARTGGDEWWLRWWPGRRVLQRIPSCGEAAADETGAARADGCGCPAGHEGGHAFASPPEGPGDPAGPSVRAGGV

pLDDT: mean 70.76, std 19.91, range [35.5, 95.12]